Protein AF-A0A822CQA6-F1 (afdb_monomer_lite)

Radius of gyration: 15.14 Å; chains: 1; bounding box: 35×39×36 Å

Sequence (125 aa):
MLRQGNHQSFRELCTVLEWQRKDREKLGNEHPHYRRPLLDGEPDKLRFLCTHFNIIEDAERRKQYSNMYEGYIELASFFFKSDDHWLSDLFYKKCLSVAQTYSQLDSQLVAEAYLNVGLLYERKG

Secondary structure (DSSP, 8-state):
-GGGT-HHHHHHHHHHHHHHHHHHHHH-TTSGGGGSPPGGG-HHHHHHHHHHHHHHHHHHHTT-HHHHHHHHHHHHHHHHHTT-HHHHHHHHHHHHHHHHH-TTS-HHHHHHHHHHHHHHHHHH-

Foldseek 3Di:
DVVVVLPVLVVVLVVVQVVLVVVLVVCDPPDPSVPDDRVVPVVVLVVLSSVLSVQLSVCVVVVVLVSNLVSLCVQLVVCVVVVVNVRNLVSLVVSQVSLVPDPPDDVVSNVVSVVSNVVNVVVVD

pLDDT: mean 90.51, std 6.48, range [68.88, 97.94]

Structure (mmCIF, N/CA/C/O backbone):
data_AF-A0A822CQA6-F1
#
_entry.id   AF-A0A822CQA6-F1
#
loop_
_atom_site.group_PDB
_atom_site.id
_atom_site.type_symbol
_atom_site.label_atom_id
_atom_site.label_alt_id
_atom_site.label_comp_id
_atom_site.label_asym_id
_atom_site.label_entity_id
_atom_site.label_seq_id
_atom_site.pdbx_PDB_ins_code
_atom_site.Cartn_x
_atom_site.Cartn_y
_atom_site.Cartn_z
_atom_site.occupancy
_atom_site.B_iso_or_equiv
_atom_site.auth_seq_id
_atom_site.auth_comp_id
_atom_site.auth_asym_id
_atom_site.auth_atom_id
_atom_site.pdbx_PDB_model_num
ATOM 1 N N . MET A 1 1 ? -5.405 15.575 -4.933 1.00 74.56 1 MET A N 1
ATOM 2 C CA . MET A 1 1 ? -4.372 15.526 -3.873 1.00 74.56 1 MET A CA 1
ATOM 3 C C . MET A 1 1 ? -4.101 16.917 -3.298 1.00 74.56 1 MET A C 1
ATOM 5 O O . MET A 1 1 ? -4.897 17.354 -2.482 1.00 74.56 1 MET A O 1
ATOM 9 N N . LEU A 1 2 ? -3.105 17.688 -3.761 1.00 72.94 2 LEU A N 1
ATOM 10 C CA . LEU A 1 2 ? -2.741 18.972 -3.120 1.00 72.94 2 LEU A CA 1
ATOM 11 C C . LEU A 1 2 ? -3.854 20.037 -3.124 1.00 72.94 2 LEU A C 1
ATOM 13 O O . LEU A 1 2 ? -4.077 20.692 -2.114 1.00 72.94 2 LEU A O 1
ATOM 17 N N . ARG A 1 3 ? -4.612 20.167 -4.223 1.00 69.75 3 ARG A N 1
ATOM 18 C CA . ARG A 1 3 ? -5.759 21.099 -4.303 1.00 69.75 3 ARG A CA 1
ATOM 19 C C . ARG A 1 3 ? -6.914 20.748 -3.354 1.00 69.75 3 ARG A C 1
ATOM 21 O O . ARG A 1 3 ? -7.772 21.585 -3.123 1.00 69.75 3 ARG A O 1
ATOM 28 N N . GLN A 1 4 ? -6.942 19.520 -2.838 1.00 68.88 4 GLN A N 1
ATOM 29 C CA . GLN A 1 4 ? -7.953 19.025 -1.897 1.00 68.88 4 GLN A CA 1
ATOM 30 C C . GLN A 1 4 ? -7.431 19.016 -0.448 1.00 68.88 4 GLN A C 1
ATOM 32 O O . GLN A 1 4 ? -8.113 18.524 0.444 1.00 68.88 4 GLN A O 1
ATOM 37 N N . GLY A 1 5 ? -6.223 19.544 -0.206 1.00 78.81 5 GLY A N 1
ATOM 38 C CA . GLY A 1 5 ? -5.583 19.535 1.112 1.00 78.81 5 GLY A CA 1
ATOM 39 C C . GLY A 1 5 ? -5.025 18.173 1.536 1.00 78.81 5 GLY A C 1
ATOM 40 O O . GLY A 1 5 ? -4.666 18.011 2.698 1.00 78.81 5 GLY A O 1
ATOM 41 N N . ASN A 1 6 ? -4.939 17.205 0.614 1.00 80.44 6 ASN A N 1
ATOM 42 C CA . ASN A 1 6 ? -4.464 15.846 0.892 1.00 80.44 6 ASN A CA 1
ATOM 43 C C . ASN A 1 6 ? -2.938 15.789 0.774 1.00 80.44 6 ASN A C 1
ATOM 45 O O . ASN A 1 6 ? -2.374 15.359 -0.243 1.00 80.44 6 ASN A O 1
ATOM 49 N N . HIS A 1 7 ? -2.272 16.360 1.775 1.00 86.00 7 HIS A N 1
ATOM 50 C CA . HIS A 1 7 ? -0.821 16.517 1.797 1.00 86.00 7 HIS A CA 1
ATOM 51 C C . HIS A 1 7 ? -0.113 15.223 2.207 1.00 86.00 7 HIS A C 1
ATOM 53 O O . HIS A 1 7 ? 0.972 14.951 1.687 1.00 86.00 7 HIS A O 1
ATOM 59 N N . GLN A 1 8 ? -0.722 14.411 3.082 1.00 84.56 8 GLN A N 1
ATOM 60 C CA . GLN A 1 8 ? -0.137 13.129 3.490 1.00 84.56 8 GLN A CA 1
ATOM 61 C C . GLN A 1 8 ? -0.172 12.129 2.338 1.00 84.56 8 GLN A C 1
ATOM 63 O O . GLN A 1 8 ? 0.866 11.574 1.989 1.00 84.56 8 GLN A O 1
ATOM 68 N N . SER A 1 9 ? -1.310 12.014 1.653 1.00 84.62 9 SER A N 1
ATOM 69 C CA . SER A 1 9 ? -1.472 11.181 0.459 1.00 84.62 9 SER A CA 1
ATOM 70 C C . SER A 1 9 ? -0.449 11.530 -0.619 1.00 84.62 9 SER A C 1
ATOM 72 O O . SER A 1 9 ? 0.136 10.655 -1.253 1.00 84.62 9 SER A O 1
ATOM 74 N N . PHE A 1 10 ? -0.222 12.830 -0.845 1.00 87.25 10 PHE A N 1
ATOM 75 C CA . PHE A 1 10 ? 0.762 13.286 -1.823 1.00 87.25 10 PHE A CA 1
ATOM 76 C C . PHE A 1 10 ? 2.186 12.893 -1.415 1.00 87.25 10 PHE A C 1
ATOM 78 O O . PHE A 1 10 ? 2.944 12.379 -2.236 1.00 87.25 10 PHE A O 1
ATOM 85 N N . ARG A 1 11 ? 2.544 13.089 -0.140 1.00 89.50 11 ARG A N 1
ATOM 86 C CA . ARG A 1 11 ? 3.851 12.689 0.390 1.00 89.50 11 ARG A CA 1
ATOM 87 C C . ARG A 1 11 ? 4.061 11.181 0.291 1.00 89.50 11 ARG A C 1
ATOM 89 O O . ARG A 1 11 ? 5.160 10.741 -0.048 1.00 89.50 11 ARG A O 1
ATOM 96 N N . GLU A 1 12 ? 3.031 10.399 0.581 1.00 88.81 12 GLU A N 1
ATOM 97 C CA . GLU A 1 12 ? 3.084 8.945 0.501 1.00 88.81 12 GLU A CA 1
ATOM 98 C C . GLU A 1 12 ? 3.292 8.478 -0.941 1.00 88.81 12 GLU A C 1
ATOM 100 O O . GLU A 1 12 ? 4.205 7.694 -1.195 1.00 88.81 12 GLU A O 1
ATOM 105 N N . LEU A 1 13 ? 2.562 9.055 -1.902 1.00 91.44 13 LEU A N 1
ATOM 106 C CA . LEU A 1 13 ? 2.787 8.800 -3.324 1.00 91.44 13 LEU A CA 1
ATOM 107 C C . LEU A 1 13 ? 4.233 9.108 -3.737 1.00 91.44 13 LEU A C 1
ATOM 109 O O . LEU A 1 13 ? 4.894 8.250 -4.319 1.00 91.44 13 LEU A O 1
ATOM 113 N N . CYS A 1 14 ? 4.755 10.292 -3.400 1.00 90.19 14 CYS A N 1
ATOM 114 C CA . CYS A 1 14 ? 6.144 10.647 -3.704 1.00 90.19 14 CYS A CA 1
ATOM 115 C C . CYS A 1 14 ? 7.139 9.660 -3.083 1.00 90.19 14 CYS A C 1
ATOM 117 O O . CYS A 1 14 ? 8.096 9.259 -3.739 1.00 90.19 14 CYS A O 1
ATOM 119 N N . THR A 1 15 ? 6.885 9.218 -1.850 1.00 91.75 15 THR A N 1
ATOM 120 C CA . THR A 1 15 ? 7.740 8.249 -1.152 1.00 91.75 15 THR A CA 1
ATOM 121 C C . THR A 1 15 ? 7.786 6.911 -1.892 1.00 91.75 15 THR A C 1
ATOM 123 O O . THR A 1 15 ? 8.865 6.344 -2.057 1.00 91.75 15 THR A O 1
ATOM 126 N N . VAL A 1 16 ? 6.642 6.421 -2.383 1.00 92.75 16 VAL A N 1
ATOM 127 C CA . VAL A 1 16 ? 6.566 5.181 -3.176 1.00 92.75 16 VAL A CA 1
ATOM 128 C C . VAL A 1 16 ? 7.340 5.313 -4.492 1.00 92.75 16 VAL A C 1
ATOM 130 O O . VAL A 1 16 ? 8.111 4.418 -4.844 1.00 92.75 16 VAL A O 1
ATOM 133 N N . LEU A 1 17 ? 7.187 6.439 -5.196 1.00 92.50 17 LEU A N 1
ATOM 134 C CA . LEU A 1 17 ? 7.889 6.700 -6.459 1.00 92.50 17 LEU A CA 1
ATOM 135 C C . LEU A 1 17 ? 9.407 6.790 -6.262 1.00 92.50 17 LEU A C 1
ATOM 137 O O . LEU A 1 17 ? 10.176 6.174 -7.001 1.00 92.50 17 LEU A O 1
ATOM 141 N N . GLU A 1 18 ? 9.853 7.512 -5.235 1.00 92.06 18 GLU A N 1
ATOM 142 C CA . GLU A 1 18 ? 11.271 7.597 -4.885 1.00 92.06 18 GLU A CA 1
ATOM 143 C C . GLU A 1 18 ? 11.850 6.246 -4.474 1.00 92.06 18 GLU A C 1
ATOM 145 O O . GLU A 1 18 ? 12.988 5.934 -4.830 1.00 92.06 18 GLU A O 1
ATOM 150 N N . TRP A 1 19 ? 11.087 5.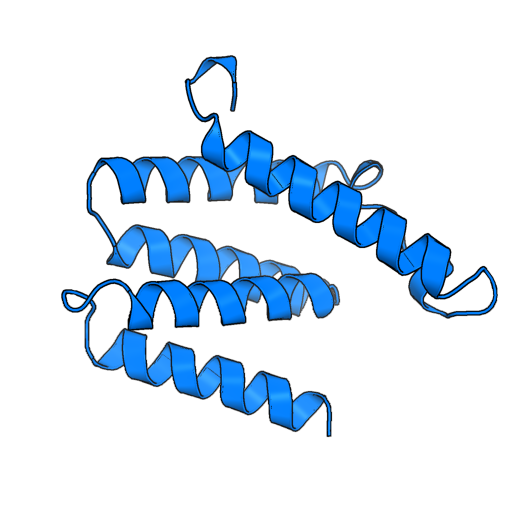441 -3.733 1.00 90.69 19 TRP A N 1
ATOM 151 C CA . TRP A 1 19 ? 11.518 4.110 -3.324 1.00 90.69 19 TRP A CA 1
ATOM 152 C C . TRP A 1 19 ? 11.778 3.218 -4.540 1.00 90.69 19 TRP A C 1
ATOM 154 O O . TRP A 1 19 ? 12.854 2.632 -4.625 1.00 90.69 19 TRP A O 1
ATOM 164 N N . GLN A 1 20 ? 10.864 3.189 -5.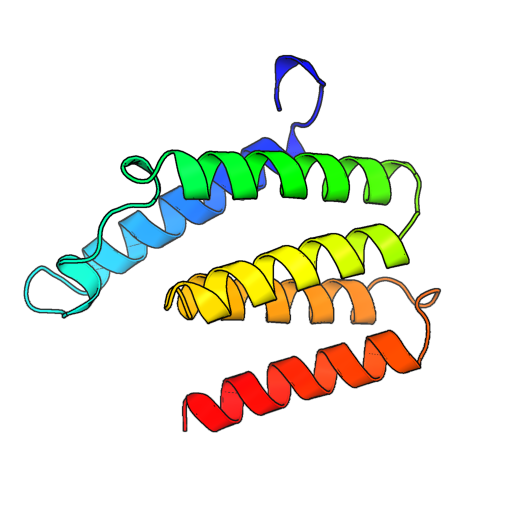518 1.00 90.50 20 GLN A N 1
ATOM 165 C CA . GLN A 1 20 ? 11.037 2.388 -6.734 1.00 90.50 20 GLN A CA 1
ATOM 166 C C . GLN A 1 20 ? 12.286 2.811 -7.523 1.00 90.50 20 GLN A C 1
ATOM 168 O O . GLN A 1 20 ? 13.039 1.963 -8.005 1.00 90.50 20 GLN A O 1
ATOM 173 N N . ARG A 1 21 ? 12.531 4.123 -7.642 1.00 89.56 21 ARG A N 1
ATOM 174 C CA . ARG A 1 21 ? 13.720 4.655 -8.326 1.00 89.56 21 ARG A CA 1
ATOM 175 C C . ARG A 1 21 ? 15.009 4.246 -7.607 1.00 89.56 21 ARG A C 1
ATOM 177 O O . ARG A 1 21 ? 15.910 3.714 -8.247 1.00 89.56 21 ARG A O 1
ATOM 184 N N . LYS A 1 22 ? 15.066 4.408 -6.281 1.00 89.25 22 LYS A N 1
ATOM 185 C CA . LYS A 1 22 ? 16.230 4.016 -5.465 1.00 89.25 22 LYS A CA 1
ATOM 186 C C . LYS A 1 22 ? 16.475 2.509 -5.489 1.00 89.25 22 LYS A C 1
ATOM 188 O O . LYS A 1 22 ? 17.624 2.081 -5.507 1.00 89.25 22 LYS A O 1
ATOM 193 N N . ASP A 1 23 ? 15.418 1.704 -5.468 1.00 86.12 23 ASP A N 1
ATOM 194 C CA . ASP A 1 23 ? 15.519 0.247 -5.567 1.00 86.12 23 ASP A CA 1
ATOM 195 C C . ASP A 1 23 ? 16.108 -0.170 -6.922 1.00 86.12 23 ASP A C 1
ATOM 197 O O . ASP A 1 23 ? 17.075 -0.929 -6.986 1.00 86.12 23 ASP A O 1
ATOM 201 N N . ARG A 1 24 ? 15.627 0.443 -8.011 1.00 86.25 24 ARG A N 1
ATOM 202 C CA . ARG A 1 24 ? 16.184 0.246 -9.354 1.00 86.25 24 ARG A CA 1
ATOM 203 C C . ARG A 1 24 ? 17.659 0.636 -9.454 1.00 86.25 24 ARG A C 1
ATOM 205 O O . ARG A 1 24 ? 18.433 -0.106 -10.054 1.00 86.25 24 ARG A O 1
ATOM 212 N N . GLU A 1 25 ? 18.039 1.786 -8.904 1.00 87.38 25 GLU A N 1
ATOM 213 C CA . GLU A 1 25 ? 19.431 2.254 -8.899 1.00 87.38 25 GLU A CA 1
ATOM 214 C C . GLU A 1 25 ? 20.356 1.283 -8.156 1.00 87.38 25 GLU A C 1
ATOM 216 O O . GLU A 1 25 ? 21.464 1.022 -8.618 1.00 87.38 25 GLU A O 1
ATOM 221 N N . LYS A 1 26 ? 19.891 0.703 -7.042 1.00 87.06 26 LYS A N 1
ATOM 222 C CA . LYS A 1 26 ? 20.656 -0.274 -6.252 1.00 87.06 26 LYS A CA 1
ATOM 223 C C . LYS A 1 26 ? 20.838 -1.613 -6.956 1.00 87.06 26 LYS A C 1
ATOM 225 O O . LYS A 1 26 ? 21.912 -2.197 -6.869 1.00 87.06 26 LYS A O 1
ATOM 230 N N . LEU A 1 27 ? 19.786 -2.117 -7.598 1.00 84.75 27 LEU A N 1
ATOM 231 C CA . LEU A 1 27 ? 19.794 -3.433 -8.240 1.00 84.75 27 LEU A CA 1
ATOM 232 C C . LEU A 1 27 ? 20.614 -3.455 -9.541 1.00 84.75 27 LEU A C 1
ATOM 234 O O . LEU A 1 27 ? 21.076 -4.516 -9.954 1.00 84.75 27 LEU A O 1
ATOM 238 N N . GLY A 1 28 ? 20.812 -2.296 -10.175 1.00 79.62 28 GLY A N 1
ATOM 239 C CA . GLY A 1 28 ? 21.557 -2.183 -11.426 1.00 79.62 28 GLY A CA 1
ATOM 240 C C . GLY A 1 28 ? 20.790 -2.712 -12.645 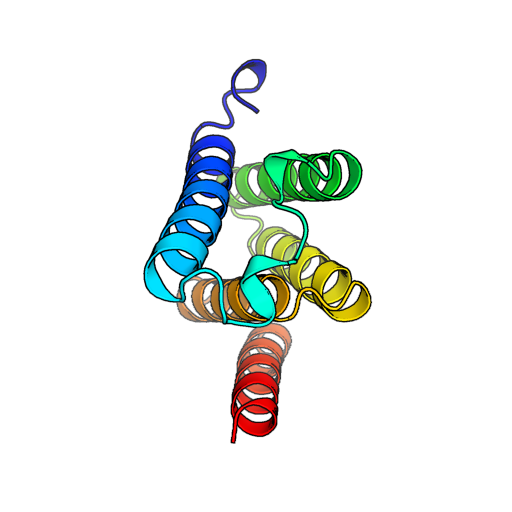1.00 79.62 28 GLY A C 1
ATOM 241 O O . GLY A 1 28 ? 19.693 -3.263 -12.543 1.00 79.62 28 GLY A O 1
ATOM 242 N N . ASN A 1 29 ? 21.363 -2.514 -13.832 1.00 80.88 29 ASN A N 1
ATOM 243 C CA . ASN A 1 29 ? 20.727 -2.808 -15.125 1.00 80.88 29 ASN A CA 1
ATOM 244 C C . ASN A 1 29 ? 20.588 -4.305 -15.455 1.00 80.88 29 ASN A C 1
ATOM 246 O O . ASN A 1 29 ? 19.794 -4.666 -16.326 1.00 80.88 29 ASN A O 1
ATOM 250 N N . GLU A 1 30 ? 21.329 -5.169 -14.765 1.00 77.50 30 GLU A N 1
ATOM 251 C CA . GLU A 1 30 ? 21.283 -6.621 -14.965 1.00 77.50 30 GLU A CA 1
ATOM 252 C C . GLU A 1 30 ? 20.109 -7.287 -14.233 1.00 77.50 30 GLU A C 1
ATOM 254 O O . GLU A 1 30 ? 19.695 -8.390 -14.593 1.00 77.50 30 GLU A O 1
ATOM 259 N N . HIS A 1 31 ? 19.519 -6.614 -13.240 1.00 78.44 31 HIS A N 1
ATOM 260 C CA . HIS A 1 31 ? 18.426 -7.185 -12.465 1.00 78.44 31 HIS A CA 1
ATOM 261 C C . HIS A 1 31 ? 17.108 -7.214 -13.265 1.00 78.44 31 HIS A C 1
ATOM 263 O O . HIS A 1 31 ? 16.727 -6.199 -13.857 1.00 78.44 31 HIS A O 1
ATOM 269 N N . PRO A 1 32 ? 16.316 -8.306 -13.224 1.00 73.44 32 PRO A N 1
ATOM 270 C CA . PRO A 1 32 ? 15.027 -8.388 -13.924 1.00 73.44 32 PRO A CA 1
ATOM 271 C C . PRO A 1 32 ? 14.052 -7.238 -13.607 1.00 73.44 32 PRO A C 1
ATOM 273 O O . PRO A 1 32 ? 13.291 -6.802 -14.470 1.00 73.44 32 PRO A O 1
ATOM 276 N N . HIS A 1 33 ? 14.095 -6.691 -12.386 1.00 73.19 33 HIS A N 1
ATOM 277 C CA . HIS A 1 33 ? 13.272 -5.535 -11.981 1.00 73.19 33 HIS A CA 1
ATOM 278 C C . HIS A 1 33 ? 13.656 -4.211 -12.657 1.00 73.19 33 HIS A C 1
ATOM 280 O O . HIS A 1 33 ? 12.831 -3.294 -12.721 1.00 73.19 33 HIS A O 1
ATOM 286 N N . TYR A 1 34 ? 14.863 -4.105 -13.213 1.00 76.31 34 TYR A N 1
ATOM 287 C CA . TYR A 1 34 ? 15.287 -2.920 -13.951 1.00 76.31 34 TYR A CA 1
ATOM 288 C C . TYR A 1 34 ? 14.458 -2.711 -15.224 1.00 76.31 34 TYR A C 1
ATOM 290 O O . TYR A 1 34 ? 14.163 -1.577 -15.592 1.00 76.31 34 TYR A O 1
ATOM 298 N N . ARG A 1 35 ? 14.017 -3.802 -15.866 1.00 76.44 35 ARG A N 1
ATOM 299 C CA . ARG A 1 35 ? 13.236 -3.759 -17.115 1.00 76.44 35 ARG A CA 1
ATOM 300 C C . ARG A 1 35 ? 11.750 -3.455 -16.922 1.00 76.44 35 ARG A C 1
ATOM 302 O O . ARG A 1 35 ? 11.058 -3.218 -17.907 1.00 76.44 35 ARG A O 1
ATOM 309 N N . ARG A 1 36 ? 11.242 -3.474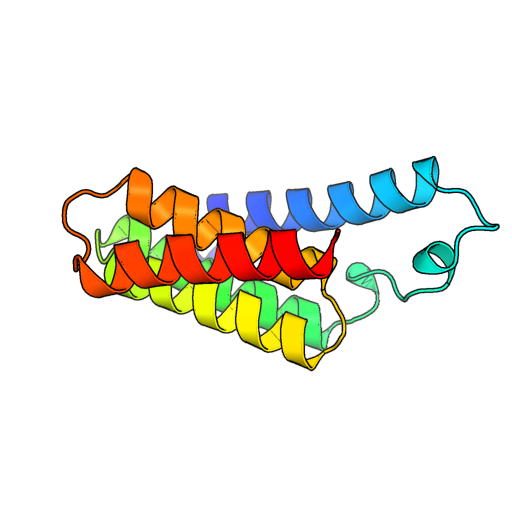 -15.686 1.00 81.38 36 ARG A N 1
ATOM 310 C CA . ARG A 1 36 ? 9.832 -3.151 -15.411 1.00 81.38 36 ARG A CA 1
ATOM 311 C C . ARG A 1 36 ? 9.544 -1.679 -15.768 1.00 81.38 36 ARG A C 1
ATOM 313 O O . ARG A 1 36 ? 10.453 -0.851 -15.699 1.00 81.38 36 ARG A O 1
ATOM 320 N N . PRO A 1 37 ? 8.321 -1.289 -16.131 1.00 85.94 37 PRO A N 1
ATOM 321 C CA . PRO A 1 37 ? 7.974 0.127 -16.206 1.00 85.94 37 PRO A CA 1
ATOM 322 C C . PRO A 1 37 ? 8.132 0.809 -14.835 1.00 85.94 37 PRO A C 1
ATOM 324 O O . PRO A 1 37 ? 7.929 0.186 -13.791 1.00 85.94 37 PRO A O 1
ATOM 327 N N . LEU A 1 38 ? 8.541 2.081 -14.823 1.00 89.69 38 LEU A N 1
ATOM 328 C CA . LEU A 1 38 ? 8.406 2.903 -13.616 1.00 89.69 38 LEU A CA 1
ATOM 329 C C . LEU A 1 38 ? 6.935 3.274 -13.445 1.00 89.69 38 LEU A C 1
ATOM 331 O O . LEU A 1 38 ? 6.255 3.516 -14.441 1.00 89.69 38 LEU A O 1
ATOM 335 N N . LEU A 1 39 ? 6.483 3.412 -12.200 1.00 90.25 39 LEU A N 1
ATOM 336 C CA . LEU A 1 39 ? 5.130 3.875 -11.892 1.00 90.25 39 LEU A CA 1
ATOM 337 C C . LEU A 1 39 ? 4.825 5.223 -12.556 1.00 90.25 39 LEU A C 1
ATOM 339 O O . LEU A 1 39 ? 3.711 5.428 -13.019 1.00 90.25 39 LEU A O 1
ATOM 343 N N . ASP A 1 40 ? 5.823 6.104 -12.686 1.00 85.69 40 ASP A N 1
ATOM 344 C CA . ASP A 1 40 ? 5.701 7.386 -13.397 1.00 85.69 40 ASP A CA 1
ATOM 345 C C . ASP A 1 40 ? 5.234 7.240 -14.857 1.00 85.69 40 ASP A C 1
ATOM 347 O O . ASP A 1 40 ? 4.612 8.147 -15.406 1.00 85.69 40 ASP A O 1
ATOM 351 N N . GLY A 1 41 ? 5.533 6.101 -15.488 1.00 88.88 41 GLY A N 1
ATOM 352 C CA . GLY A 1 41 ? 5.120 5.766 -16.850 1.00 88.88 41 GLY A CA 1
ATOM 353 C C . GLY A 1 41 ? 3.808 4.982 -16.936 1.00 88.88 41 GLY A C 1
ATOM 354 O O . GLY A 1 41 ? 3.386 4.650 -18.040 1.00 88.88 41 GLY A O 1
ATOM 355 N N . GLU A 1 42 ? 3.158 4.680 -15.809 1.00 92.81 42 GLU A N 1
ATOM 356 C CA . GLU A 1 42 ? 1.941 3.864 -15.737 1.00 92.81 42 GLU A CA 1
ATOM 357 C C . GLU A 1 42 ? 0.764 4.694 -15.188 1.00 92.81 42 GLU A C 1
ATOM 359 O O . GLU A 1 42 ? 0.384 4.572 -14.016 1.00 92.81 42 GLU A O 1
ATOM 364 N N . PRO A 1 43 ? 0.150 5.557 -16.024 1.00 92.75 43 PRO A N 1
ATOM 365 C CA . PRO A 1 43 ? -0.817 6.559 -15.575 1.00 92.75 43 PRO A CA 1
ATOM 366 C C . PRO A 1 43 ? -2.065 5.956 -14.922 1.00 92.75 43 PRO A C 1
ATOM 368 O O . PRO A 1 43 ? -2.634 6.563 -14.015 1.00 92.75 43 PRO A O 1
ATOM 371 N N . ASP A 1 44 ? -2.488 4.762 -15.338 1.00 93.75 44 ASP A N 1
ATOM 372 C CA . ASP A 1 44 ? -3.646 4.092 -14.744 1.00 93.75 44 ASP A CA 1
ATOM 373 C C . ASP A 1 44 ? -3.358 3.601 -13.320 1.00 93.75 44 ASP A C 1
ATOM 375 O O . ASP A 1 44 ? -4.189 3.796 -12.430 1.00 93.75 44 ASP A O 1
ATOM 379 N N . LYS A 1 45 ? -2.158 3.058 -13.065 1.00 94.31 45 LYS A N 1
ATOM 380 C CA . LYS A 1 45 ? -1.733 2.649 -11.716 1.00 94.31 45 LYS A CA 1
ATOM 381 C C . LYS A 1 45 ? -1.540 3.860 -10.808 1.00 94.31 45 LYS A C 1
ATOM 383 O O . LYS A 1 45 ? -1.979 3.842 -9.660 1.00 94.31 45 LYS A O 1
ATOM 388 N N . LEU A 1 46 ? -0.967 4.945 -11.334 1.00 94.38 46 LEU A N 1
ATOM 389 C CA . LEU A 1 46 ? -0.878 6.217 -10.611 1.00 94.38 46 LEU A CA 1
ATOM 390 C C . LEU A 1 46 ? -2.252 6.768 -10.255 1.00 94.38 46 LEU A C 1
ATOM 392 O O . LEU A 1 46 ? -2.462 7.194 -9.121 1.00 94.38 46 LEU A O 1
ATOM 396 N N . ARG A 1 47 ? -3.200 6.754 -11.199 1.00 93.62 47 ARG A N 1
ATOM 397 C CA . ARG A 1 47 ? -4.569 7.210 -10.942 1.00 93.62 47 ARG A CA 1
ATOM 398 C C . ARG A 1 47 ? -5.218 6.365 -9.850 1.00 93.62 47 ARG A C 1
ATOM 400 O O . ARG A 1 47 ? -5.833 6.931 -8.951 1.00 93.62 47 ARG A O 1
ATOM 407 N N . PHE A 1 48 ? -5.032 5.046 -9.889 1.00 94.94 48 PHE A N 1
ATOM 408 C CA . PHE A 1 48 ? -5.538 4.135 -8.864 1.00 94.94 48 PHE A CA 1
ATOM 409 C C . PHE A 1 48 ? -4.952 4.440 -7.474 1.00 94.94 48 PHE A C 1
ATOM 411 O O . PHE A 1 48 ? -5.718 4.601 -6.521 1.00 94.94 48 PHE A O 1
ATOM 418 N N . LEU A 1 49 ? -3.628 4.624 -7.374 1.00 95.38 49 LEU A N 1
ATOM 419 C CA . LEU A 1 49 ? -2.937 5.048 -6.146 1.00 95.38 49 LEU A CA 1
ATOM 420 C C . LEU A 1 49 ? -3.466 6.381 -5.620 1.00 95.38 49 LEU A C 1
ATOM 422 O O . LEU A 1 49 ? -3.840 6.487 -4.456 1.00 95.38 49 LEU A O 1
ATOM 426 N N . CYS A 1 50 ? -3.528 7.397 -6.484 1.00 93.69 50 CYS A N 1
ATOM 427 C CA . CYS A 1 50 ? -3.999 8.729 -6.115 1.00 93.69 50 CYS A CA 1
ATOM 428 C C . CYS A 1 50 ? -5.411 8.682 -5.530 1.00 93.69 50 CYS A C 1
ATOM 430 O O . CYS A 1 50 ? -5.677 9.345 -4.529 1.00 93.69 50 CYS A O 1
ATOM 432 N N . THR A 1 51 ? -6.316 7.931 -6.163 1.00 94.31 51 THR A N 1
ATOM 433 C CA . THR A 1 51 ? -7.702 7.795 -5.709 1.00 94.31 51 THR A CA 1
ATOM 434 C C . THR A 1 51 ? -7.766 7.168 -4.322 1.00 94.31 51 THR A C 1
ATOM 436 O O . THR A 1 51 ? -8.361 7.767 -3.428 1.00 94.31 51 THR A O 1
ATOM 439 N N . HIS A 1 52 ? -7.109 6.024 -4.113 1.00 95.81 52 HIS A N 1
ATOM 440 C CA . HIS A 1 52 ? -7.199 5.312 -2.836 1.00 95.81 52 HIS A CA 1
ATOM 441 C C . HIS A 1 52 ? -6.453 6.029 -1.719 1.00 95.81 52 HIS A C 1
ATOM 443 O O . HIS A 1 52 ? -6.975 6.083 -0.614 1.00 95.81 52 HIS A O 1
ATOM 449 N N . PHE A 1 53 ? -5.308 6.667 -1.981 1.00 95.44 53 PHE A N 1
ATOM 450 C CA . PHE A 1 53 ? -4.657 7.475 -0.949 1.00 95.44 53 PHE A CA 1
ATOM 451 C C . PHE A 1 53 ? -5.554 8.616 -0.470 1.00 95.44 53 PHE A C 1
ATOM 453 O O . PHE A 1 53 ? -5.684 8.806 0.734 1.00 95.44 53 PHE A O 1
ATOM 460 N N . ASN A 1 54 ? -6.260 9.307 -1.375 1.00 93.31 54 ASN A N 1
ATOM 461 C CA . ASN A 1 54 ? -7.215 10.335 -0.950 1.00 93.31 54 ASN A CA 1
ATOM 462 C C . ASN A 1 54 ? -8.343 9.746 -0.084 1.00 93.31 54 ASN A C 1
ATOM 464 O O . ASN A 1 54 ? -8.708 10.361 0.911 1.00 93.31 54 ASN A O 1
ATOM 468 N N . ILE A 1 55 ? -8.876 8.570 -0.442 1.00 94.25 55 ILE A N 1
ATOM 469 C CA . ILE A 1 55 ? -9.906 7.871 0.349 1.00 94.25 55 ILE A CA 1
ATOM 470 C C . ILE A 1 55 ? -9.363 7.497 1.734 1.00 94.25 55 ILE A C 1
ATOM 472 O O . ILE A 1 55 ? -10.038 7.714 2.738 1.00 94.25 55 ILE A O 1
ATOM 476 N N . ILE A 1 56 ? -8.137 6.979 1.791 1.00 95.62 56 ILE A N 1
ATOM 477 C CA . ILE A 1 56 ? -7.451 6.582 3.022 1.00 95.62 56 ILE A CA 1
ATOM 478 C C . ILE A 1 56 ? -7.217 7.796 3.930 1.00 95.62 56 ILE A C 1
ATOM 480 O O . ILE A 1 56 ? -7.581 7.743 5.103 1.00 95.62 56 ILE A O 1
ATOM 484 N N . GLU A 1 57 ? -6.677 8.901 3.411 1.00 94.69 57 GLU A N 1
ATOM 485 C CA . GLU A 1 57 ? -6.464 10.124 4.201 1.00 94.69 57 GLU A CA 1
ATOM 486 C C . GLU A 1 57 ? -7.797 10.733 4.662 1.00 94.69 57 GLU A C 1
ATOM 488 O O . GLU A 1 57 ? -7.914 11.198 5.796 1.00 94.69 57 GLU A O 1
ATOM 493 N N . ASP A 1 58 ? -8.841 10.697 3.831 1.00 94.44 58 ASP A N 1
ATOM 494 C CA . ASP A 1 58 ? -10.185 11.126 4.229 1.00 94.44 58 ASP A CA 1
ATOM 495 C C . ASP A 1 58 ? -10.752 10.264 5.362 1.00 94.44 58 ASP A C 1
ATOM 497 O O . ASP A 1 58 ? -11.311 10.802 6.325 1.00 94.44 58 ASP A O 1
ATOM 501 N N . ALA A 1 59 ? -10.593 8.943 5.271 1.00 94.62 59 ALA A N 1
ATOM 502 C CA . ALA A 1 59 ? -11.016 7.998 6.295 1.00 94.62 59 ALA A CA 1
ATOM 503 C C . ALA A 1 59 ? -10.251 8.215 7.608 1.00 94.62 59 ALA A C 1
ATOM 505 O O . ALA A 1 59 ? -10.870 8.281 8.672 1.00 94.62 59 ALA A O 1
ATOM 506 N N . GLU A 1 60 ? -8.934 8.418 7.541 1.00 93.44 60 GLU A N 1
ATOM 507 C CA . GLU A 1 60 ? -8.095 8.730 8.700 1.00 93.44 60 GLU A CA 1
ATOM 508 C C . GLU A 1 60 ? -8.549 10.029 9.381 1.00 93.44 60 GLU A C 1
ATOM 510 O O . GLU A 1 60 ? -8.803 10.044 10.589 1.00 93.44 60 GLU A O 1
ATOM 515 N N . ARG A 1 61 ? -8.764 11.108 8.610 1.00 92.75 61 ARG A N 1
ATOM 516 C CA . ARG A 1 61 ? -9.262 12.394 9.137 1.00 92.75 61 ARG A CA 1
ATOM 517 C C . ARG A 1 61 ? -10.611 12.260 9.841 1.00 92.75 61 ARG A C 1
ATOM 519 O O . ARG A 1 61 ? -10.870 12.960 10.820 1.00 92.75 61 ARG A O 1
ATOM 526 N N . ARG A 1 62 ? -11.468 11.358 9.360 1.00 94.94 62 ARG A N 1
ATOM 527 C CA . ARG A 1 62 ? -12.789 11.059 9.939 1.00 94.94 62 ARG A CA 1
ATOM 528 C C . ARG A 1 62 ? -12.747 9.994 11.037 1.00 94.94 62 ARG A C 1
ATOM 530 O O . ARG A 1 62 ? -13.799 9.678 11.587 1.00 94.94 62 ARG A O 1
ATOM 537 N N . LYS A 1 63 ? -11.566 9.454 11.365 1.00 94.31 63 LYS A N 1
ATOM 538 C CA . LYS A 1 63 ? -11.365 8.338 12.307 1.00 94.31 63 LYS A CA 1
ATOM 539 C C . LYS A 1 63 ? -12.144 7.070 11.924 1.00 94.31 63 LYS A C 1
ATOM 541 O O . LYS A 1 63 ? -12.556 6.296 12.783 1.00 94.31 63 LYS A O 1
ATOM 546 N N . GLN A 1 64 ? -12.359 6.864 10.627 1.00 95.00 64 GLN A N 1
ATOM 547 C CA . GLN A 1 64 ? -13.008 5.685 10.054 1.00 95.00 64 GLN A CA 1
ATOM 548 C C . GLN A 1 64 ? -11.946 4.631 9.722 1.00 95.00 64 GLN A C 1
ATOM 550 O O . GLN A 1 64 ? -11.631 4.388 8.560 1.00 95.00 64 GLN A O 1
ATOM 555 N N . TYR A 1 65 ? -11.352 4.029 10.754 1.00 94.12 65 TYR A N 1
ATOM 556 C CA . TYR A 1 65 ? -10.177 3.166 10.584 1.00 94.12 65 TYR A CA 1
ATOM 557 C C . TYR A 1 65 ? -10.462 1.882 9.795 1.00 94.12 65 TYR A C 1
ATOM 559 O O . TYR A 1 65 ? -9.578 1.415 9.085 1.00 94.12 65 TYR A O 1
ATOM 567 N N . SER A 1 66 ? -11.689 1.350 9.842 1.00 93.62 66 SER A N 1
ATOM 568 C CA . SER A 1 66 ? -12.090 0.226 8.982 1.00 93.62 66 SER A CA 1
ATOM 569 C C . SER A 1 66 ? -12.021 0.605 7.501 1.00 93.62 66 SER A C 1
ATOM 571 O O . SER A 1 66 ? -11.398 -0.106 6.725 1.00 93.62 66 SER A O 1
ATOM 573 N N . ASN A 1 67 ? -12.531 1.782 7.122 1.00 94.81 67 ASN A N 1
ATOM 574 C CA . ASN A 1 67 ? -12.467 2.268 5.738 1.00 94.81 67 ASN A CA 1
ATOM 575 C C . ASN A 1 67 ? -11.018 2.549 5.302 1.00 94.81 67 ASN A C 1
ATOM 577 O O . ASN A 1 67 ? -10.648 2.320 4.154 1.00 94.81 67 ASN A O 1
ATOM 581 N N . MET A 1 68 ? -10.179 3.040 6.222 1.00 94.94 68 MET A N 1
ATOM 582 C CA . MET A 1 68 ? -8.741 3.203 5.982 1.00 94.94 68 MET A CA 1
ATOM 583 C C . MET A 1 68 ? -8.072 1.850 5.706 1.00 94.94 68 MET A C 1
ATOM 585 O O . MET A 1 68 ? -7.287 1.729 4.766 1.00 94.94 68 MET A O 1
ATOM 589 N N . TYR A 1 69 ? -8.387 0.834 6.513 1.00 95.50 69 TYR A N 1
ATOM 590 C CA . TYR A 1 69 ? -7.886 -0.527 6.342 1.00 95.50 69 TYR A CA 1
ATOM 591 C C . TYR A 1 69 ? -8.336 -1.133 5.005 1.00 95.50 69 TYR A C 1
ATOM 593 O O . TYR A 1 69 ? -7.502 -1.645 4.258 1.00 95.50 69 TYR A O 1
ATOM 601 N N . GLU A 1 70 ? -9.624 -1.013 4.674 1.00 95.62 70 GLU A N 1
ATOM 602 C CA . GLU A 1 70 ? -10.204 -1.473 3.407 1.00 95.62 70 GLU A CA 1
ATOM 603 C C . GLU A 1 70 ? -9.518 -0.824 2.200 1.00 95.62 70 GLU A C 1
ATOM 605 O O . GLU A 1 70 ? -9.110 -1.533 1.282 1.00 95.62 70 GLU A O 1
ATOM 610 N N . GLY A 1 71 ? -9.269 0.490 2.234 1.00 96.69 71 GLY A N 1
ATOM 611 C CA . GLY A 1 71 ? -8.555 1.177 1.154 1.00 96.69 71 GLY A CA 1
ATOM 612 C C . GLY A 1 71 ? -7.143 0.625 0.912 1.00 96.69 71 GLY A C 1
ATOM 613 O O . GLY A 1 71 ? -6.710 0.494 -0.236 1.00 96.69 71 GLY A O 1
ATOM 614 N N . TYR A 1 72 ? -6.419 0.244 1.972 1.00 97.12 72 TYR A N 1
ATOM 615 C CA . TYR A 1 72 ? -5.124 -0.428 1.818 1.00 97.12 72 TYR A CA 1
ATOM 616 C C . TYR A 1 72 ? -5.260 -1.868 1.301 1.00 97.12 72 TYR A C 1
ATOM 618 O O . TYR A 1 72 ? -4.418 -2.296 0.510 1.00 97.12 72 TYR A O 1
ATOM 626 N N . ILE A 1 73 ? -6.306 -2.605 1.688 1.00 96.81 73 ILE A N 1
ATOM 627 C CA . ILE A 1 73 ? -6.578 -3.956 1.166 1.00 96.81 73 ILE A CA 1
ATOM 628 C C . ILE A 1 73 ? -6.902 -3.920 -0.330 1.00 96.81 73 ILE A C 1
ATOM 630 O O . ILE A 1 73 ? -6.415 -4.770 -1.084 1.00 96.81 73 ILE A O 1
ATOM 634 N N . GLU A 1 74 ? -7.674 -2.934 -0.783 1.00 97.38 74 GLU A N 1
ATOM 635 C CA . GLU A 1 74 ? -7.984 -2.734 -2.201 1.00 97.38 74 GLU A CA 1
ATOM 636 C C . GLU A 1 74 ? -6.714 -2.459 -3.011 1.00 97.38 74 GLU A C 1
ATOM 638 O O . GLU A 1 74 ? -6.488 -3.097 -4.045 1.00 97.38 74 GLU A O 1
ATOM 643 N N . LEU A 1 75 ? -5.831 -1.592 -2.502 1.00 97.94 75 LEU A N 1
ATOM 644 C CA . LEU A 1 75 ? -4.508 -1.357 -3.084 1.00 97.94 75 LEU A CA 1
ATOM 645 C C . LEU A 1 75 ? -3.667 -2.637 -3.128 1.00 97.94 75 LEU A C 1
ATOM 647 O O . LEU A 1 75 ? -3.147 -2.999 -4.186 1.00 97.94 75 LEU A O 1
ATOM 651 N N . ALA A 1 76 ? -3.560 -3.354 -2.007 1.00 97.06 76 ALA A N 1
ATOM 652 C CA . ALA A 1 76 ? -2.774 -4.579 -1.920 1.00 97.06 76 ALA A CA 1
ATOM 653 C C . ALA A 1 76 ? -3.253 -5.637 -2.926 1.00 97.06 76 ALA A C 1
ATOM 655 O O . ALA A 1 76 ? -2.442 -6.240 -3.634 1.00 97.06 76 ALA A O 1
ATOM 656 N N . SER A 1 77 ? -4.571 -5.807 -3.033 1.00 96.12 77 SER A N 1
ATOM 657 C CA . SER A 1 77 ? -5.221 -6.768 -3.926 1.00 96.12 77 SER A CA 1
ATOM 658 C C . SER A 1 77 ? -5.083 -6.383 -5.398 1.00 96.12 77 SER A C 1
ATOM 660 O O . SER A 1 77 ? -4.847 -7.248 -6.244 1.00 96.12 77 SER A O 1
ATOM 662 N N . PHE A 1 78 ? -5.213 -5.094 -5.725 1.00 96.81 78 PHE A N 1
ATOM 663 C CA . PHE A 1 78 ? -5.035 -4.588 -7.085 1.00 96.81 78 PHE A CA 1
ATOM 664 C C . PHE A 1 78 ? -3.618 -4.855 -7.601 1.00 96.81 78 PHE A C 1
ATOM 666 O O . PHE A 1 78 ? -3.441 -5.415 -8.686 1.00 96.81 78 PHE A O 1
ATOM 673 N N . PHE A 1 79 ? -2.602 -4.520 -6.803 1.00 95.88 79 PHE A N 1
ATOM 674 C CA . PHE A 1 79 ? -1.210 -4.733 -7.194 1.00 95.88 79 PHE A CA 1
ATOM 675 C C . PHE A 1 79 ? -0.797 -6.202 -7.143 1.00 95.88 79 PHE A C 1
ATOM 677 O O . PHE A 1 79 ? 0.036 -6.616 -7.945 1.00 95.88 79 PHE A O 1
ATOM 684 N N . PHE A 1 80 ? -1.427 -7.017 -6.290 1.00 94.50 80 PHE A N 1
ATOM 685 C CA . PHE A 1 80 ? -1.239 -8.466 -6.335 1.00 94.50 80 PHE A CA 1
ATOM 686 C C . PHE A 1 80 ? -1.672 -9.040 -7.688 1.00 94.50 80 PHE A C 1
ATOM 688 O O . PHE A 1 80 ? -0.918 -9.772 -8.322 1.00 94.50 80 PHE A O 1
ATOM 695 N N . LYS A 1 81 ? -2.868 -8.659 -8.157 1.00 94.81 81 LYS A N 1
ATOM 696 C CA . LYS A 1 81 ? -3.422 -9.095 -9.451 1.00 94.81 81 LYS A CA 1
ATOM 697 C C . LYS A 1 81 ? -2.659 -8.537 -10.655 1.00 94.81 81 LYS A C 1
ATOM 699 O O . LYS A 1 81 ? -2.728 -9.122 -11.729 1.00 94.81 81 LYS A O 1
ATOM 704 N N . SER A 1 82 ? -1.951 -7.423 -10.476 1.00 91.31 82 SER A N 1
ATOM 705 C CA . SER A 1 82 ? -1.163 -6.759 -11.524 1.00 91.31 82 SER A CA 1
ATOM 706 C C . SER A 1 82 ? 0.293 -7.242 -11.600 1.00 91.31 82 SER A C 1
ATOM 708 O O . SER A 1 82 ? 1.078 -6.644 -12.327 1.00 91.31 82 SER A O 1
ATOM 710 N N . ASP A 1 83 ? 0.662 -8.288 -10.847 1.00 90.06 83 ASP A N 1
ATOM 711 C CA . ASP A 1 83 ? 2.040 -8.810 -10.728 1.00 90.06 83 ASP A CA 1
ATOM 712 C C . ASP A 1 83 ? 3.056 -7.800 -10.134 1.00 90.06 83 ASP A C 1
ATOM 714 O O . ASP A 1 83 ? 4.278 -7.974 -10.155 1.00 90.06 83 ASP A O 1
ATOM 718 N N . ASP A 1 84 ? 2.550 -6.738 -9.503 1.00 91.88 84 ASP A N 1
ATOM 719 C CA . ASP A 1 84 ? 3.331 -5.749 -8.761 1.00 91.88 84 ASP A CA 1
ATOM 720 C C . ASP A 1 84 ? 3.435 -6.156 -7.288 1.00 91.88 84 ASP A C 1
ATOM 722 O O . ASP A 1 84 ? 3.047 -5.427 -6.368 1.00 91.88 84 ASP A O 1
ATOM 726 N N . HIS A 1 85 ? 3.977 -7.350 -7.044 1.00 91.44 85 HIS A N 1
ATOM 727 C CA . HIS A 1 85 ? 4.047 -7.930 -5.701 1.00 91.44 85 HIS A CA 1
ATOM 728 C C . HIS A 1 85 ? 4.755 -7.033 -4.679 1.00 91.44 85 HIS A C 1
ATOM 730 O O . HIS A 1 85 ? 4.370 -7.018 -3.519 1.00 91.44 85 HIS A O 1
ATOM 736 N N . TRP A 1 86 ? 5.720 -6.211 -5.095 1.00 90.25 86 TRP A N 1
ATOM 737 C CA . TRP A 1 86 ? 6.393 -5.271 -4.196 1.00 90.25 86 TRP A CA 1
ATOM 738 C C . TRP A 1 86 ? 5.449 -4.191 -3.629 1.00 90.25 86 TRP A C 1
ATOM 740 O O . TRP A 1 86 ? 5.566 -3.837 -2.456 1.00 90.25 86 TRP A O 1
ATOM 750 N N . LEU A 1 87 ? 4.494 -3.696 -4.430 1.00 94.44 87 LEU A N 1
ATOM 751 C CA . LEU A 1 87 ? 3.459 -2.758 -3.978 1.00 94.44 87 LEU A CA 1
ATOM 752 C C . LEU A 1 87 ? 2.415 -3.478 -3.143 1.00 94.44 87 LEU A C 1
ATOM 754 O O . LEU A 1 87 ? 2.029 -2.986 -2.087 1.00 94.44 87 LEU A O 1
ATOM 758 N N . SER A 1 88 ? 1.991 -4.659 -3.594 1.00 95.81 88 SER A N 1
ATOM 759 C CA . SER A 1 88 ? 1.069 -5.498 -2.831 1.00 95.81 88 SER A CA 1
ATOM 760 C C . SER A 1 88 ? 1.591 -5.743 -1.413 1.00 95.81 88 SER A C 1
ATOM 762 O O . SER A 1 88 ? 0.899 -5.492 -0.428 1.00 95.81 88 SER A O 1
ATOM 764 N N . ASP A 1 89 ? 2.863 -6.118 -1.310 1.00 94.94 89 ASP A N 1
ATOM 765 C CA . ASP A 1 89 ? 3.551 -6.367 -0.054 1.00 94.94 89 ASP A CA 1
ATOM 766 C C . ASP A 1 89 ? 3.657 -5.123 0.828 1.00 94.94 89 ASP A C 1
ATOM 768 O O . ASP A 1 89 ? 3.478 -5.202 2.046 1.00 94.94 89 ASP A O 1
ATOM 772 N N . LEU A 1 90 ? 3.959 -3.969 0.224 1.00 95.31 90 LEU A N 1
ATOM 773 C CA . LEU A 1 90 ? 3.976 -2.688 0.924 1.00 95.31 90 LEU A CA 1
ATOM 774 C C . LEU A 1 90 ? 2.610 -2.408 1.561 1.00 95.31 90 LEU A C 1
ATOM 776 O O . LEU A 1 90 ? 2.547 -2.044 2.736 1.00 95.31 90 LEU A O 1
ATOM 780 N N . PHE A 1 91 ? 1.525 -2.604 0.812 1.00 97.00 91 PHE A N 1
ATOM 781 C CA . PHE A 1 91 ? 0.181 -2.299 1.290 1.00 97.00 91 PHE A CA 1
ATOM 782 C C . PHE A 1 91 ? -0.346 -3.321 2.298 1.00 97.00 91 PHE A C 1
ATOM 784 O O . PHE A 1 91 ? -0.935 -2.909 3.291 1.00 97.00 91 PHE A O 1
ATOM 791 N N . TYR A 1 92 ? -0.027 -4.612 2.172 1.00 96.94 92 TYR A N 1
ATOM 792 C CA . TYR A 1 92 ? -0.330 -5.578 3.236 1.00 96.94 92 TYR A CA 1
ATOM 793 C C . TYR A 1 92 ? 0.389 -5.247 4.550 1.00 96.94 92 TYR A C 1
ATOM 795 O O . TYR A 1 92 ? -0.197 -5.343 5.629 1.00 96.94 92 TYR A O 1
ATOM 803 N N . LYS A 1 93 ? 1.640 -4.776 4.486 1.00 95.88 93 LYS A N 1
ATOM 804 C CA . LYS A 1 93 ? 2.346 -4.282 5.679 1.00 95.88 93 LYS A CA 1
ATOM 805 C C . LYS A 1 93 ? 1.699 -3.020 6.254 1.00 95.88 93 LYS A C 1
ATOM 807 O O . LYS A 1 93 ? 1.668 -2.862 7.473 1.00 95.88 93 LYS A O 1
ATOM 812 N N . LYS A 1 94 ? 1.158 -2.137 5.409 1.00 95.12 94 LYS A N 1
ATOM 813 C CA . LYS A 1 94 ? 0.379 -0.968 5.850 1.00 95.12 94 LYS A CA 1
ATOM 814 C C . LYS A 1 94 ? -0.924 -1.379 6.537 1.00 95.12 94 LYS A C 1
ATOM 816 O O . LYS A 1 94 ? -1.196 -0.851 7.610 1.00 95.12 94 LYS A O 1
ATOM 821 N N . CYS A 1 95 ? -1.657 -2.363 6.008 1.00 95.50 95 CYS A N 1
ATOM 822 C CA . CYS A 1 95 ? -2.822 -2.957 6.673 1.00 95.50 95 CYS A CA 1
ATOM 823 C C . CYS A 1 95 ? -2.471 -3.440 8.086 1.00 95.50 95 CYS A C 1
ATOM 825 O O . CYS A 1 95 ? -3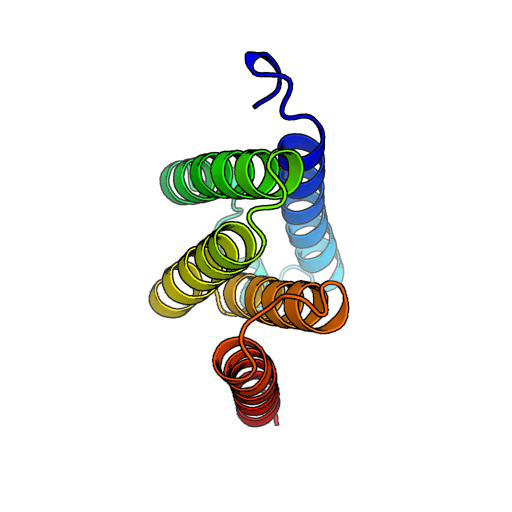.153 -3.084 9.045 1.00 95.50 95 CYS A O 1
ATOM 827 N N . LEU A 1 96 ? -1.367 -4.183 8.234 1.00 95.75 96 LEU A N 1
ATOM 828 C CA . LEU A 1 96 ? -0.902 -4.635 9.547 1.00 95.75 96 LEU A CA 1
ATOM 829 C C . LEU A 1 96 ? -0.542 -3.466 10.470 1.00 95.75 96 LEU A C 1
ATOM 831 O O . LEU A 1 96 ? -0.938 -3.466 11.633 1.00 95.75 96 LEU A O 1
ATOM 835 N N . SER A 1 97 ? 0.146 -2.444 9.957 1.00 95.00 97 SER A N 1
ATOM 836 C CA . SER A 1 97 ? 0.455 -1.237 10.732 1.00 95.00 97 SER A CA 1
ATOM 837 C C . SER A 1 97 ? -0.815 -0.545 11.233 1.00 95.00 97 SER A C 1
ATOM 839 O O . SER A 1 97 ? -0.856 -0.116 12.382 1.00 95.00 97 SER A O 1
ATOM 841 N N . VAL A 1 98 ? -1.856 -0.449 10.404 1.00 94.06 98 VAL A N 1
ATOM 842 C CA . VAL A 1 98 ? -3.155 0.132 10.777 1.00 94.06 98 VAL A CA 1
ATOM 843 C C . VAL A 1 98 ? -3.825 -0.716 11.864 1.00 94.06 98 VAL A C 1
ATOM 845 O O . VAL A 1 98 ? -4.184 -0.181 12.912 1.00 94.06 98 VAL A O 1
ATOM 848 N N . ALA A 1 99 ? -3.890 -2.038 11.674 1.00 94.00 99 ALA A N 1
ATOM 849 C CA . ALA A 1 99 ? -4.434 -2.992 12.644 1.00 94.00 99 ALA A CA 1
ATOM 850 C C . ALA A 1 99 ? -3.733 -2.947 14.014 1.00 94.00 99 ALA A C 1
ATOM 852 O O . ALA A 1 99 ? -4.381 -3.061 15.049 1.00 94.00 99 ALA A O 1
ATOM 853 N N . GLN A 1 100 ? -2.413 -2.753 14.032 1.00 93.12 100 GLN A N 1
ATOM 854 C CA . GLN A 1 100 ? -1.630 -2.622 15.264 1.00 93.12 100 GLN A CA 1
ATOM 855 C C . GLN A 1 100 ? -1.779 -1.248 15.929 1.00 93.12 100 GLN A C 1
ATOM 857 O O . GLN A 1 100 ? -1.646 -1.140 17.147 1.00 93.12 100 GLN A O 1
ATOM 862 N N . THR A 1 101 ? -2.034 -0.198 15.145 1.00 94.56 101 THR A N 1
ATOM 863 C CA . THR A 1 101 ? -2.113 1.182 15.647 1.00 94.56 101 THR A CA 1
ATOM 864 C C . THR A 1 101 ? -3.472 1.482 16.272 1.00 94.56 101 THR A C 1
ATOM 866 O O . THR A 1 101 ? -3.543 2.146 17.307 1.00 94.56 101 THR A O 1
ATOM 869 N N . TYR A 1 102 ? -4.556 1.001 15.661 1.00 92.00 102 TYR A N 1
ATOM 870 C CA . TYR A 1 102 ? -5.916 1.359 16.054 1.00 92.00 102 TYR A CA 1
ATOM 871 C C . TYR A 1 102 ? -6.631 0.172 16.695 1.00 92.00 102 TYR A C 1
ATOM 873 O O . TYR A 1 102 ? -7.170 -0.698 16.017 1.00 92.00 102 TYR A O 1
ATOM 881 N N . SER A 1 103 ? -6.695 0.174 18.027 1.00 83.44 103 SER A N 1
ATOM 882 C CA . SER A 1 103 ? -7.347 -0.876 18.822 1.00 83.44 103 SER A CA 1
ATOM 883 C C . SER A 1 103 ? -8.866 -0.972 18.630 1.00 83.44 103 SER A C 1
ATOM 885 O O . SER A 1 103 ? -9.481 -1.908 19.129 1.00 83.44 103 SER A O 1
ATOM 887 N N . GLN A 1 104 ? -9.478 -0.008 17.933 1.00 86.94 104 GLN A N 1
ATOM 888 C CA . GLN A 1 104 ? -10.908 0.006 17.611 1.00 86.94 104 GLN A CA 1
ATOM 889 C C . GLN A 1 104 ? -11.263 -0.846 16.384 1.00 86.94 104 GLN A C 1
ATOM 891 O O . GLN A 1 104 ? -12.442 -0.953 16.052 1.00 86.94 104 GLN A O 1
ATOM 896 N N . LEU A 1 105 ? -10.269 -1.398 15.682 1.00 88.06 105 LEU A N 1
ATOM 897 C CA . LEU A 1 105 ? -10.508 -2.275 14.541 1.00 88.06 105 LEU A CA 1
ATOM 898 C C . LEU A 1 105 ? -11.098 -3.613 14.982 1.00 88.06 105 LEU A C 1
ATOM 900 O O . LEU A 1 105 ? -10.778 -4.138 16.048 1.00 88.06 105 LEU A O 1
ATOM 904 N N . ASP A 1 106 ? -11.953 -4.162 14.122 1.00 90.12 106 ASP A N 1
ATOM 905 C CA . ASP A 1 106 ? -12.539 -5.483 14.311 1.00 90.12 106 ASP A CA 1
ATOM 906 C C . ASP A 1 106 ? -11.428 -6.540 14.440 1.00 90.12 106 ASP A C 1
ATOM 908 O O . ASP A 1 106 ? -10.461 -6.545 13.669 1.00 90.12 106 ASP A O 1
ATOM 912 N N . SER A 1 107 ? -11.560 -7.444 15.413 1.00 90.38 107 SER A N 1
ATOM 913 C CA . SER A 1 107 ? -10.586 -8.511 15.651 1.00 90.38 107 SER A CA 1
ATOM 914 C C . SER A 1 107 ? -10.409 -9.420 14.432 1.00 90.38 107 SER A 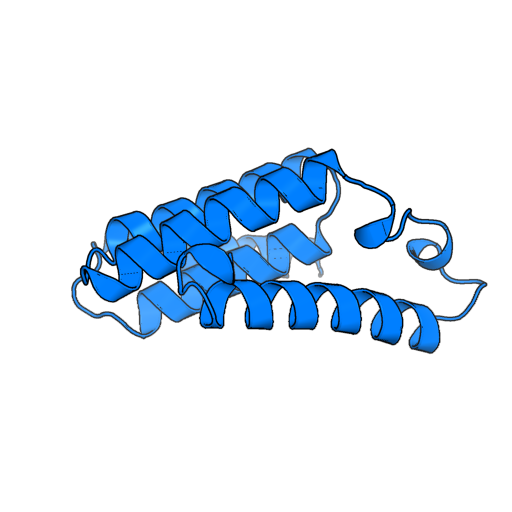C 1
ATOM 916 O O . SER A 1 107 ? -9.312 -9.941 14.221 1.00 90.38 107 SER A O 1
ATOM 918 N N . GLN A 1 108 ? -11.440 -9.556 13.592 1.00 92.75 108 GLN A N 1
ATOM 919 C CA . GLN A 1 108 ? -11.359 -10.247 12.312 1.00 92.75 108 GLN A CA 1
ATOM 920 C C . GLN A 1 108 ? -10.381 -9.553 11.354 1.00 92.75 108 GLN A C 1
ATOM 922 O O . GLN A 1 108 ? -9.523 -10.222 10.780 1.00 92.75 108 GLN A O 1
ATOM 927 N N . LEU A 1 109 ? -10.454 -8.223 11.220 1.00 92.06 109 LEU A N 1
ATOM 928 C CA . LEU A 1 109 ? -9.544 -7.456 10.358 1.00 92.06 109 LEU A CA 1
ATOM 929 C C . LEU A 1 109 ? -8.103 -7.535 10.866 1.00 92.06 109 LEU A C 1
ATOM 931 O O . LEU A 1 109 ? -7.168 -7.656 10.077 1.00 92.06 109 LEU A O 1
ATOM 935 N N . VAL A 1 110 ? -7.911 -7.525 12.188 1.00 92.81 110 VAL A N 1
ATOM 936 C CA . VAL A 1 110 ? -6.583 -7.706 12.791 1.00 92.81 110 VAL A CA 1
ATOM 937 C C . VAL A 1 110 ? -6.014 -9.083 12.444 1.00 92.81 110 VAL A C 1
ATOM 939 O O . VAL A 1 110 ? -4.868 -9.176 12.000 1.00 92.81 110 VAL A O 1
ATOM 942 N N . ALA A 1 111 ? -6.801 -10.149 12.607 1.00 94.06 111 ALA A N 1
ATOM 943 C CA . ALA A 1 111 ? -6.378 -11.506 12.268 1.00 94.06 111 ALA A CA 1
ATOM 944 C C . ALA A 1 111 ? -6.043 -11.646 10.774 1.00 94.06 111 ALA A C 1
ATOM 946 O O . ALA A 1 111 ? -5.019 -12.234 10.421 1.00 94.06 111 ALA A O 1
ATOM 947 N N . GLU A 1 112 ? -6.860 -11.055 9.902 1.00 94.31 112 GLU A N 1
ATOM 948 C CA . GLU A 1 112 ? -6.622 -11.036 8.459 1.00 94.31 112 GLU A CA 1
ATOM 949 C C . GLU A 1 112 ? -5.322 -10.302 8.101 1.00 94.31 112 GLU A C 1
ATOM 951 O O . GLU A 1 112 ? -4.549 -10.778 7.269 1.00 94.31 112 GLU A O 1
ATOM 956 N N . ALA A 1 113 ? -5.021 -9.185 8.766 1.00 94.50 113 ALA A N 1
ATOM 957 C CA . ALA A 1 113 ? -3.784 -8.444 8.540 1.00 94.50 113 ALA A CA 1
ATOM 958 C C . ALA A 1 113 ? -2.541 -9.294 8.848 1.00 94.50 113 ALA A C 1
ATOM 960 O O . ALA A 1 113 ? -1.582 -9.309 8.069 1.00 94.50 113 ALA A O 1
ATOM 961 N N . TYR A 1 114 ? -2.567 -10.038 9.960 1.00 95.62 114 TYR A N 1
ATOM 962 C CA . TYR A 1 114 ? -1.499 -10.976 10.309 1.00 95.62 114 TYR A CA 1
ATOM 963 C C . TYR A 1 114 ? -1.401 -12.130 9.310 1.00 95.62 114 TYR A C 1
ATOM 965 O O . TYR A 1 114 ? -0.292 -12.464 8.892 1.00 95.62 114 TYR A O 1
ATOM 973 N N . LEU A 1 115 ? -2.533 -12.704 8.890 1.00 95.38 115 LEU A N 1
ATOM 974 C CA . LEU A 1 115 ? -2.564 -13.763 7.881 1.00 95.38 115 LEU A CA 1
ATOM 975 C C . LEU A 1 115 ? -1.936 -13.294 6.563 1.00 95.38 115 LEU A C 1
ATOM 977 O O . LEU A 1 115 ? -1.047 -13.960 6.039 1.00 95.38 115 LEU A O 1
ATOM 981 N N . ASN A 1 116 ? -2.340 -12.128 6.059 1.00 94.00 116 ASN A N 1
ATOM 982 C CA . ASN A 1 116 ? -1.836 -11.570 4.805 1.00 94.00 116 ASN A CA 1
ATOM 983 C C . ASN A 1 116 ? -0.317 -11.347 4.835 1.00 94.00 116 ASN A C 1
ATOM 985 O O . ASN A 1 116 ? 0.380 -11.645 3.864 1.00 94.00 116 ASN A O 1
ATOM 989 N N . VAL A 1 117 ? 0.219 -10.866 5.960 1.00 94.62 117 VAL A N 1
ATOM 990 C CA . VAL A 1 117 ? 1.669 -10.710 6.139 1.00 94.62 117 VAL A CA 1
ATOM 991 C C . VAL A 1 117 ? 2.373 -12.062 6.308 1.00 94.62 117 VAL A C 1
ATOM 993 O O . VAL A 1 117 ? 3.481 -12.230 5.800 1.00 94.62 117 VAL A O 1
ATOM 996 N N . GLY A 1 118 ? 1.741 -13.043 6.955 1.00 94.62 118 GLY A N 1
ATOM 997 C CA . GLY A 1 118 ? 2.244 -14.418 7.025 1.00 94.62 118 GLY A CA 1
ATOM 998 C C . GLY A 1 118 ? 2.395 -15.047 5.638 1.00 94.62 118 GLY A C 1
ATOM 999 O O . GLY A 1 118 ? 3.484 -15.494 5.285 1.00 94.62 118 GLY A O 1
ATOM 1000 N N . LEU A 1 119 ? 1.344 -14.975 4.816 1.00 92.25 119 LEU A N 1
ATOM 1001 C CA . LEU A 1 119 ? 1.347 -15.454 3.427 1.00 92.25 119 LEU A CA 1
ATOM 1002 C C . LEU A 1 119 ? 2.375 -14.711 2.562 1.00 92.25 119 LEU A C 1
ATOM 1004 O O . LEU A 1 119 ? 3.016 -15.296 1.692 1.00 92.25 119 LEU A O 1
ATOM 1008 N N . LEU A 1 120 ? 2.565 -13.411 2.798 1.00 93.44 120 LEU A N 1
ATOM 1009 C CA . LEU A 1 120 ? 3.622 -12.634 2.152 1.00 93.44 120 LEU A CA 1
ATOM 1010 C C . LEU A 1 120 ? 5.008 -13.209 2.452 1.00 93.44 120 LEU A C 1
ATOM 1012 O O . LEU A 1 120 ? 5.806 -13.333 1.524 1.00 93.44 120 LEU A O 1
ATOM 1016 N N . TYR A 1 121 ? 5.306 -13.529 3.714 1.00 92.25 121 TYR A N 1
ATOM 1017 C CA . TYR A 1 121 ? 6.599 -14.105 4.085 1.00 92.25 121 TYR A CA 1
ATOM 1018 C C . TYR A 1 121 ? 6.769 -15.521 3.537 1.00 92.25 121 TYR A C 1
ATOM 1020 O O . TYR A 1 121 ? 7.821 -15.812 2.981 1.00 92.25 121 TYR A O 1
ATOM 1028 N N . GLU A 1 122 ? 5.723 -16.348 3.577 1.00 92.56 122 GLU A N 1
ATOM 1029 C CA . GLU A 1 122 ? 5.735 -17.691 2.983 1.00 92.56 122 GLU A CA 1
ATOM 1030 C C . GLU A 1 122 ? 6.087 -17.658 1.485 1.00 92.56 122 GLU A C 1
ATOM 1032 O O . GLU A 1 122 ? 6.911 -18.441 1.020 1.00 92.56 122 GLU A O 1
ATOM 1037 N N . ARG A 1 123 ? 5.544 -16.695 0.724 1.00 89.19 123 ARG A N 1
ATOM 1038 C CA . ARG A 1 123 ? 5.887 -16.512 -0.701 1.00 89.19 123 ARG A CA 1
ATOM 1039 C C . ARG A 1 123 ? 7.345 -16.115 -0.942 1.00 89.19 123 ARG A C 1
ATOM 1041 O O . ARG A 1 123 ? 7.831 -16.288 -2.057 1.00 89.19 123 ARG A O 1
ATOM 1048 N N . LYS A 1 124 ? 8.018 -15.527 0.051 1.00 85.06 124 LYS A N 1
ATOM 1049 C CA . LYS A 1 124 ? 9.402 -15.045 -0.073 1.00 85.06 124 LYS A CA 1
ATOM 1050 C C . LYS A 1 124 ? 10.455 -16.079 0.316 1.00 85.06 124 LYS A C 1
ATOM 1052 O O . LYS A 1 124 ? 11.596 -15.894 -0.102 1.00 85.06 124 LYS A O 1
ATOM 1057 N N . GLY A 1 125 ? 10.062 -17.146 1.018 1.00 76.06 125 GLY A N 1
ATOM 1058 C CA . GLY A 1 125 ? 10.966 -18.181 1.528 1.00 76.06 125 GLY A CA 1
ATOM 1059 C C . GLY A 1 125 ? 11.543 -17.807 2.881 1.00 76.06 125 GLY A C 1
ATOM 1060 O O . GLY A 1 125 ? 12.514 -17.020 2.905 1.00 76.06 125 GLY A O 1
#